Protein AF-A0A2V7YK01-F1 (afdb_monomer_lite)

Sequence (99 aa):
MTDPDEDDFLNRLHGVEHAEFVRPSDADPARAPEQCAECGSRDVRPIHKMRLYALFLALVFGVGLAVDQTLAAFLLALAGSIFFVIGPRWRCAACGRKW

pLDDT: mean 79.5, std 15.22, range [47.66, 96.81]

Secondary structure (DSSP, 8-state):
---HHHHHHHHHHTT-TT-----GGGSPP-PPPSS-TTT--S-EEE---HHHHHHHHHHHHHHHHHTT-HHHHHHHHHHHHHHHHHS--EEETTT--B-

Foldseek 3Di:
DDDPVVVVVVCVVVVNPPDDDCDPVNPDPDDDDCADPPPRDSQKDFDPCVVVLVVLLCVLCVVCVVVVNNVVSVVVNVVVVVVSVPFFGMARPPPGDTD

Radius of gyration: 21.93 Å; chains: 1; bounding box: 30×53×52 Å

Structure (mmCIF, N/CA/C/O backbone):
data_AF-A0A2V7YK01-F1
#
_entry.id   AF-A0A2V7YK01-F1
#
loop_
_atom_site.group_PDB
_atom_site.id
_atom_site.type_symbol
_atom_site.label_atom_id
_atom_site.label_alt_id
_atom_site.label_comp_id
_atom_site.label_asym_id
_atom_site.label_entity_id
_atom_site.label_seq_id
_atom_site.pdbx_PDB_ins_code
_atom_site.Cartn_x
_atom_site.Cartn_y
_atom_site.Cartn_z
_atom_site.occupancy
_atom_site.B_iso_or_equiv
_atom_site.auth_seq_id
_atom_site.auth_comp_id
_atom_site.auth_asym_id
_atom_site.auth_atom_id
_atom_site.pdbx_PDB_model_num
ATOM 1 N N . MET A 1 1 ? -11.050 39.288 -12.062 1.00 48.75 1 MET A N 1
ATOM 2 C CA . MET A 1 1 ? -11.440 39.555 -13.458 1.00 48.75 1 MET A CA 1
ATOM 3 C C . MET A 1 1 ? -10.137 39.677 -14.207 1.00 48.75 1 MET A C 1
ATOM 5 O O . MET A 1 1 ? -9.536 40.739 -14.168 1.00 48.75 1 MET A O 1
ATOM 9 N N . THR A 1 2 ? -9.629 38.543 -14.677 1.00 52.53 2 THR A N 1
ATOM 10 C CA . THR A 1 2 ? -8.396 38.473 -15.466 1.00 52.53 2 THR A CA 1
ATOM 11 C C . THR A 1 2 ? -8.721 38.946 -16.879 1.00 52.53 2 THR A C 1
ATOM 13 O O . THR A 1 2 ? -9.852 38.765 -17.337 1.00 52.53 2 THR A O 1
ATOM 16 N N . ASP A 1 3 ? -7.779 39.652 -17.487 1.00 49.53 3 ASP A N 1
ATOM 17 C CA . ASP A 1 3 ? -7.929 40.291 -18.788 1.00 49.53 3 ASP A CA 1
ATOM 18 C C . ASP A 1 3 ? -8.081 39.213 -19.884 1.00 49.53 3 ASP A C 1
ATOM 20 O O . ASP A 1 3 ? -7.254 38.299 -19.933 1.00 49.53 3 ASP A O 1
ATOM 24 N N . PRO A 1 4 ? -9.129 39.259 -20.730 1.00 59.28 4 PRO A N 1
ATOM 25 C CA . PRO A 1 4 ? -9.370 38.246 -21.760 1.00 59.28 4 PRO A CA 1
ATOM 26 C C . PRO A 1 4 ? -8.212 38.080 -22.758 1.00 59.28 4 PRO A C 1
ATOM 28 O O . PRO A 1 4 ? -8.104 37.016 -23.367 1.00 59.28 4 PRO A O 1
ATOM 31 N N . ASP A 1 5 ? -7.334 39.078 -22.903 1.00 59.75 5 ASP A N 1
ATOM 32 C CA . ASP A 1 5 ? -6.162 38.997 -23.785 1.00 59.75 5 ASP A CA 1
ATOM 33 C C . ASP A 1 5 ? -5.038 38.097 -23.227 1.00 59.75 5 ASP A C 1
ATOM 35 O O . ASP A 1 5 ? -4.259 37.518 -23.990 1.00 59.75 5 ASP A O 1
ATOM 39 N N . GLU A 1 6 ? -4.943 37.935 -21.903 1.00 61.03 6 GLU A N 1
ATOM 40 C CA . GLU A 1 6 ? -3.875 37.142 -21.274 1.00 61.03 6 GLU A CA 1
ATOM 41 C C . GLU A 1 6 ? -4.146 35.633 -21.405 1.00 61.03 6 GLU A C 1
ATOM 43 O O . GLU A 1 6 ? -3.247 34.848 -21.723 1.00 61.03 6 GLU A O 1
ATOM 48 N N . ASP A 1 7 ? -5.413 35.241 -21.253 1.00 58.53 7 ASP A N 1
ATOM 49 C CA . ASP A 1 7 ? -5.865 33.857 -21.413 1.00 58.53 7 ASP A CA 1
ATOM 50 C C . ASP A 1 7 ? -5.736 33.386 -22.876 1.00 58.53 7 ASP A C 1
ATOM 52 O O . ASP A 1 7 ? -5.349 32.242 -23.136 1.00 58.53 7 ASP A O 1
ATOM 56 N N . ASP A 1 8 ? -5.995 34.269 -23.847 1.00 64.44 8 ASP A N 1
ATOM 57 C CA . ASP A 1 8 ? -5.882 33.964 -25.281 1.00 64.44 8 ASP A CA 1
ATOM 58 C C . ASP A 1 8 ? -4.415 33.786 -25.716 1.00 64.44 8 ASP A C 1
ATOM 60 O O . ASP A 1 8 ? -4.065 32.844 -26.438 1.00 64.44 8 ASP A O 1
ATOM 64 N N . PHE A 1 9 ? -3.513 34.619 -25.185 1.00 66.50 9 PHE A N 1
ATOM 65 C CA . PHE A 1 9 ? -2.074 34.487 -25.416 1.00 66.50 9 PHE A CA 1
ATOM 66 C C . PHE A 1 9 ? -1.510 33.176 -24.845 1.00 66.50 9 PHE A C 1
ATOM 68 O O . PHE A 1 9 ? -0.739 32.485 -25.520 1.00 66.50 9 PHE A O 1
ATOM 75 N N . LEU A 1 10 ? -1.915 32.797 -23.629 1.00 65.69 10 LEU A N 1
ATOM 76 C CA . LEU A 1 10 ? -1.491 31.544 -22.996 1.00 65.69 10 LEU A CA 1
ATOM 77 C C . LEU A 1 10 ? -2.019 30.314 -23.749 1.00 65.69 10 LEU A C 1
ATOM 79 O O . LEU A 1 10 ? -1.265 29.364 -23.981 1.00 65.69 10 LEU A O 1
ATOM 83 N N . ASN A 1 11 ? -3.271 30.346 -24.210 1.00 62.03 11 ASN A N 1
ATOM 84 C CA . ASN A 1 11 ? -3.859 29.268 -25.011 1.00 62.03 11 ASN A CA 1
ATOM 85 C C . ASN A 1 11 ? -3.139 29.077 -26.353 1.00 62.03 11 ASN A C 1
ATOM 87 O O . ASN A 1 11 ? -2.917 27.939 -26.788 1.00 62.03 11 ASN A O 1
ATOM 91 N N . ARG A 1 12 ? -2.704 30.175 -26.980 1.00 66.75 12 ARG A N 1
ATOM 92 C CA . ARG A 1 12 ? -1.925 30.141 -28.221 1.00 66.75 12 ARG A CA 1
ATOM 93 C C . ARG A 1 12 ? -0.506 29.612 -28.005 1.00 66.75 12 ARG A C 1
ATOM 95 O O . ARG A 1 12 ? -0.027 28.813 -28.809 1.00 66.75 12 ARG A O 1
ATOM 102 N N . LEU A 1 13 ? 0.150 29.989 -26.905 1.00 68.81 13 LEU A N 1
ATOM 103 C CA . LEU A 1 13 ? 1.493 29.507 -26.556 1.00 68.81 13 LEU A CA 1
ATOM 104 C C . LEU A 1 13 ? 1.522 27.989 -26.293 1.00 68.81 13 LEU A C 1
ATOM 106 O O . LEU A 1 13 ? 2.511 27.324 -26.600 1.00 68.81 13 LEU A O 1
ATOM 110 N N . HIS A 1 14 ? 0.429 27.437 -25.760 1.00 64.50 14 HIS A N 1
ATOM 111 C CA . HIS A 1 14 ? 0.267 26.005 -25.501 1.00 64.50 14 HIS A CA 1
ATOM 112 C C . HIS A 1 14 ? -0.331 25.211 -26.683 1.00 64.50 14 HIS A C 1
ATOM 114 O O . HIS A 1 14 ? -0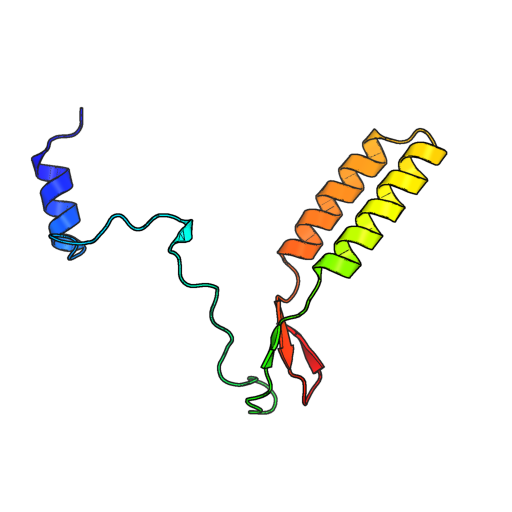.471 23.992 -26.577 1.00 64.50 14 HIS A O 1
ATOM 120 N N . GLY A 1 15 ? -0.642 25.859 -27.816 1.00 55.97 15 GLY A N 1
ATOM 121 C CA . GLY A 1 15 ? -1.142 25.198 -29.031 1.00 55.97 15 GLY A CA 1
ATOM 122 C C . GLY A 1 15 ? -2.568 24.648 -28.909 1.00 55.97 15 GLY A C 1
ATOM 123 O O . GLY A 1 15 ? -2.911 23.665 -29.564 1.00 55.97 15 GLY A O 1
ATOM 124 N N . VAL A 1 16 ? -3.393 25.259 -28.056 1.00 55.88 16 VAL A N 1
ATOM 125 C CA . VAL A 1 16 ? -4.701 24.739 -27.623 1.00 55.88 16 VAL A CA 1
ATOM 126 C C . VAL A 1 16 ? -5.861 25.487 -28.292 1.00 55.88 16 VAL A C 1
ATOM 128 O O . VAL A 1 16 ? -6.937 25.599 -27.720 1.00 55.88 16 VAL A O 1
ATOM 131 N N . GLU A 1 17 ? -5.686 26.010 -29.511 1.00 55.22 17 GLU A N 1
ATOM 132 C CA . GLU A 1 17 ? -6.742 26.798 -30.179 1.00 55.22 17 GLU A CA 1
ATOM 133 C C . GLU A 1 17 ? -8.008 25.958 -30.497 1.00 55.22 17 GLU A C 1
ATOM 135 O O . GLU A 1 17 ? -9.084 26.526 -30.677 1.00 55.22 17 GLU A O 1
ATOM 140 N N . HIS A 1 18 ? -7.929 24.613 -30.489 1.00 49.53 18 HIS A N 1
ATOM 141 C CA . HIS A 1 18 ? -9.054 23.697 -30.773 1.00 49.53 18 HIS A CA 1
ATOM 142 C C . HIS A 1 18 ? -9.149 22.445 -29.871 1.00 49.53 18 HIS A C 1
ATOM 144 O O . HIS A 1 18 ? -9.813 21.477 -30.249 1.00 49.53 18 HIS A O 1
ATOM 150 N N . ALA A 1 19 ? -8.496 22.397 -28.704 1.00 47.66 19 ALA A N 1
ATOM 151 C CA . ALA A 1 19 ? -8.519 21.169 -27.906 1.00 47.66 19 ALA A CA 1
ATOM 152 C C . ALA A 1 19 ? -9.826 21.024 -27.109 1.00 47.66 19 ALA A C 1
ATOM 154 O O . ALA A 1 19 ? -10.158 21.829 -26.240 1.00 47.66 19 ALA A O 1
ATOM 155 N N . GLU A 1 20 ? -10.543 19.950 -27.416 1.00 55.12 20 GLU A N 1
ATOM 156 C CA . GLU A 1 20 ? -11.532 19.293 -26.568 1.00 55.12 20 GLU A CA 1
ATOM 157 C C . GLU A 1 20 ? -11.087 19.336 -25.092 1.00 55.12 20 GLU A C 1
ATOM 159 O O . GLU A 1 20 ? -9.956 18.977 -24.773 1.00 55.12 20 GLU A O 1
ATOM 164 N N . PHE A 1 21 ? -11.948 19.845 -24.201 1.00 55.91 21 PHE A N 1
ATOM 165 C CA . PHE A 1 21 ? -11.664 19.999 -22.769 1.00 55.91 21 PHE A CA 1
ATOM 166 C C . PHE A 1 21 ? -11.066 18.710 -22.178 1.00 55.91 21 PHE A C 1
ATOM 168 O O . PHE A 1 21 ? -11.801 17.759 -21.921 1.00 55.91 21 PHE A O 1
ATOM 175 N N . VAL A 1 22 ? -9.756 18.702 -21.910 1.00 51.97 22 VAL A N 1
ATOM 176 C CA . VAL A 1 22 ? -9.072 17.581 -21.252 1.00 51.97 22 VAL A CA 1
ATOM 177 C C . VAL A 1 22 ? -9.440 17.599 -19.772 1.00 51.97 22 VAL A C 1
ATOM 179 O O . VAL A 1 22 ? -8.991 18.453 -19.003 1.00 51.97 22 VAL A O 1
ATOM 182 N N . ARG A 1 23 ? -10.286 16.665 -19.349 1.00 59.09 23 ARG A N 1
ATOM 183 C CA . ARG A 1 23 ? -10.606 16.449 -17.936 1.00 59.09 23 ARG A CA 1
ATOM 184 C C . ARG A 1 23 ? -9.461 15.671 -17.286 1.00 59.09 23 ARG A C 1
ATOM 186 O O . ARG A 1 23 ? -8.793 14.885 -17.950 1.00 59.09 23 ARG A O 1
ATOM 193 N N . PRO A 1 24 ? -9.273 15.764 -15.961 1.00 58.34 24 PRO A N 1
ATOM 194 C CA . PRO A 1 24 ? -8.333 14.895 -15.250 1.00 58.34 24 PRO A CA 1
ATOM 195 C C . PRO A 1 24 ? -8.589 13.387 -15.454 1.00 58.34 24 PRO A C 1
ATOM 197 O O . PRO A 1 24 ? -7.685 12.584 -15.245 1.00 58.34 24 PRO A O 1
ATOM 200 N N . SER A 1 25 ? -9.805 12.995 -15.866 1.00 59.41 25 SER A N 1
ATOM 201 C CA . SER A 1 25 ? -10.156 11.625 -16.272 1.00 59.41 25 SER A CA 1
ATOM 202 C C . SER A 1 25 ? -9.582 11.199 -17.623 1.00 59.41 25 SER A C 1
ATOM 204 O O . SER A 1 25 ? -9.515 10.003 -17.888 1.00 59.41 25 SER A O 1
ATOM 206 N N . ASP A 1 26 ? -9.190 12.163 -18.453 1.00 59.09 26 ASP A N 1
ATOM 207 C CA . ASP A 1 26 ? -8.706 11.969 -19.822 1.00 59.09 26 ASP A CA 1
ATOM 208 C C . ASP A 1 26 ? -7.170 11.918 -19.856 1.00 59.09 26 ASP A C 1
ATOM 210 O O . ASP A 1 26 ? -6.561 11.736 -20.909 1.00 59.09 26 ASP A O 1
ATOM 214 N N . ALA A 1 27 ? -6.530 12.054 -18.687 1.00 60.97 27 ALA A N 1
ATOM 215 C CA . ALA A 1 27 ? -5.124 11.747 -18.524 1.00 60.97 27 ALA A CA 1
ATOM 216 C C . ALA A 1 27 ? -4.904 10.269 -18.868 1.00 60.97 27 ALA A C 1
ATOM 218 O O . ALA A 1 27 ? -5.451 9.379 -18.208 1.00 60.97 27 ALA A O 1
ATOM 219 N N . ASP A 1 28 ? -4.089 10.028 -19.897 1.00 56.72 28 ASP A N 1
ATOM 220 C CA . ASP A 1 28 ? -3.694 8.688 -20.317 1.00 56.72 28 ASP A CA 1
ATOM 221 C C . ASP A 1 28 ? -3.274 7.869 -19.082 1.00 56.72 28 ASP A C 1
ATOM 223 O O . ASP A 1 28 ? -2.459 8.346 -18.275 1.00 56.72 28 ASP A O 1
ATOM 227 N N . PRO A 1 29 ? -3.809 6.647 -18.888 1.00 62.97 29 PRO A N 1
ATOM 228 C CA . PRO A 1 29 ? -3.412 5.819 -17.763 1.00 62.97 29 PRO A CA 1
ATOM 229 C C . PRO A 1 29 ? -1.892 5.667 -17.785 1.00 62.97 29 PRO A C 1
ATOM 231 O O . PRO A 1 29 ? -1.307 5.460 -18.849 1.00 62.97 29 PRO A O 1
ATOM 234 N N . ALA A 1 30 ? -1.257 5.785 -16.611 1.00 65.25 30 ALA A N 1
ATOM 235 C CA . ALA A 1 30 ? 0.197 5.712 -16.481 1.00 65.25 30 ALA A CA 1
ATOM 236 C C . ALA A 1 30 ? 0.734 4.534 -17.309 1.00 65.25 30 ALA A C 1
ATOM 238 O O . ALA A 1 30 ? 0.436 3.377 -17.000 1.00 65.25 30 ALA A O 1
ATOM 239 N N . ARG A 1 31 ? 1.459 4.831 -18.395 1.00 67.06 31 ARG A N 1
ATOM 240 C CA . ARG A 1 31 ? 1.881 3.805 -19.352 1.00 67.06 31 ARG A CA 1
ATOM 241 C C . ARG A 1 31 ? 2.879 2.870 -18.679 1.00 67.06 31 ARG A C 1
ATOM 243 O O . ARG A 1 31 ? 3.786 3.312 -17.971 1.00 67.06 31 ARG A O 1
ATOM 250 N N . ALA A 1 32 ? 2.694 1.570 -18.890 1.00 67.69 32 ALA A N 1
ATOM 251 C CA . ALA A 1 32 ? 3.681 0.585 -18.480 1.00 67.69 32 ALA A CA 1
ATOM 252 C C . ALA A 1 32 ? 4.998 0.876 -19.216 1.00 67.69 32 ALA A C 1
ATOM 254 O O . ALA A 1 32 ? 4.960 1.186 -20.409 1.00 67.69 32 ALA A O 1
ATOM 255 N N . PRO A 1 33 ? 6.159 0.760 -18.557 1.00 73.00 33 PRO A N 1
ATOM 256 C CA . PRO A 1 33 ? 7.414 0.771 -19.286 1.00 73.00 33 PRO A CA 1
ATOM 257 C C . PRO A 1 33 ? 7.449 -0.419 -20.240 1.00 73.00 33 PRO A C 1
ATOM 259 O O . PRO A 1 33 ? 7.068 -1.531 -19.873 1.00 73.00 33 PRO A O 1
ATOM 262 N N . GLU A 1 34 ? 7.922 -0.179 -21.459 1.00 79.69 34 GLU A N 1
ATOM 263 C CA . GLU A 1 34 ? 7.934 -1.190 -22.520 1.00 79.69 34 GLU A CA 1
ATOM 264 C C . GLU A 1 34 ? 8.833 -2.386 -22.185 1.00 79.69 34 GLU A C 1
ATOM 266 O O . GLU A 1 34 ? 8.621 -3.491 -22.684 1.00 79.69 34 GLU A O 1
ATOM 271 N N . GLN A 1 35 ? 9.861 -2.164 -21.362 1.00 82.81 35 GLN A N 1
ATOM 272 C CA . GLN A 1 35 ? 10.883 -3.149 -21.030 1.00 82.81 35 GLN A CA 1
ATOM 273 C C . GLN A 1 35 ? 11.322 -3.007 -19.575 1.00 82.81 35 GLN A C 1
ATOM 275 O O . GLN A 1 35 ? 11.396 -1.910 -19.017 1.00 82.81 35 GLN A O 1
ATOM 280 N N . CYS A 1 36 ? 11.651 -4.134 -18.952 1.00 84.44 36 CYS A N 1
ATOM 281 C CA . CYS A 1 36 ? 12.286 -4.137 -17.646 1.00 84.44 36 CYS A CA 1
ATOM 282 C C . CYS A 1 36 ? 13.740 -3.663 -17.770 1.00 84.44 36 CYS A C 1
ATOM 284 O O . CYS A 1 36 ? 14.535 -4.310 -18.448 1.00 84.44 36 CYS A O 1
ATOM 286 N N . ALA A 1 37 ? 14.105 -2.603 -17.043 1.00 81.75 37 ALA A N 1
ATOM 287 C CA . ALA A 1 37 ? 15.466 -2.057 -17.039 1.00 81.75 37 ALA A CA 1
ATOM 288 C C . ALA A 1 37 ? 16.549 -3.066 -16.603 1.00 81.75 37 ALA A C 1
ATOM 290 O O . ALA A 1 37 ? 17.706 -2.907 -16.966 1.00 81.75 37 ALA A O 1
ATOM 291 N N . GLU A 1 38 ? 16.180 -4.109 -15.852 1.00 84.25 38 GLU A N 1
ATOM 292 C CA . GLU A 1 3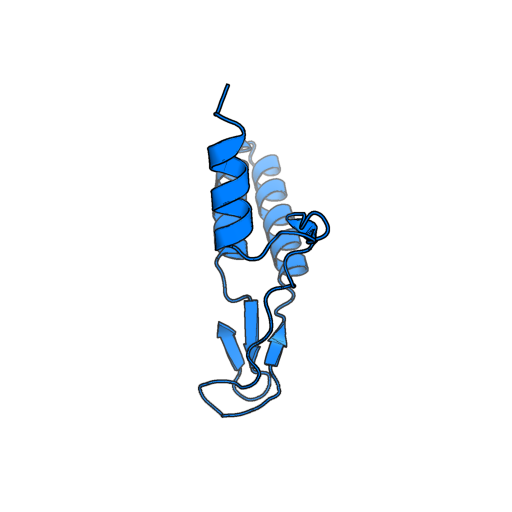8 ? 17.158 -5.057 -15.309 1.00 84.25 38 GLU A CA 1
ATOM 293 C C . GLU A 1 38 ? 17.454 -6.242 -16.228 1.00 84.25 38 GLU A C 1
ATOM 295 O O . GLU A 1 38 ? 18.575 -6.732 -16.279 1.00 84.25 38 GLU A O 1
ATOM 300 N N . CYS A 1 39 ? 16.432 -6.758 -16.911 1.00 84.88 39 CYS A N 1
ATOM 301 C CA . CYS A 1 39 ? 16.541 -8.008 -17.670 1.00 84.88 39 CYS A CA 1
ATOM 302 C C . CYS A 1 39 ? 16.168 -7.860 -19.147 1.00 84.88 39 CYS A C 1
ATOM 304 O O . CYS A 1 39 ? 16.188 -8.850 -19.872 1.00 84.88 39 CYS A O 1
ATOM 306 N N . GLY A 1 40 ? 15.764 -6.665 -19.590 1.00 83.69 40 GLY A N 1
ATOM 307 C CA . GLY A 1 40 ? 15.340 -6.396 -20.968 1.00 83.69 40 GLY A CA 1
ATOM 308 C C . GLY A 1 40 ? 14.033 -7.081 -21.389 1.00 83.69 40 GLY A C 1
ATOM 309 O O . GLY A 1 40 ? 13.578 -6.895 -22.513 1.00 83.69 40 GLY A O 1
ATOM 310 N N . SER A 1 41 ? 13.401 -7.868 -20.510 1.00 85.19 41 SER A N 1
ATOM 311 C CA . SER A 1 41 ? 12.140 -8.544 -20.822 1.00 85.19 41 SER A CA 1
ATOM 312 C C . SER A 1 41 ? 11.005 -7.537 -21.020 1.00 85.19 41 SER A C 1
ATOM 314 O O . SER A 1 41 ? 10.865 -6.581 -20.252 1.00 85.19 41 SER A O 1
ATOM 316 N N . ARG A 1 42 ? 10.164 -7.798 -22.026 1.00 83.31 42 ARG A N 1
ATOM 317 C CA . ARG A 1 42 ? 8.912 -7.072 -22.294 1.00 83.31 42 ARG A CA 1
ATOM 318 C C . ARG A 1 42 ? 7.738 -7.564 -21.439 1.00 83.31 42 ARG A C 1
ATOM 320 O O . ARG A 1 42 ? 6.659 -6.984 -21.494 1.00 83.31 42 ARG A O 1
ATOM 327 N N . ASP A 1 43 ? 7.932 -8.599 -20.617 1.00 84.06 43 ASP A N 1
ATOM 328 C CA . ASP A 1 43 ? 6.891 -9.153 -19.742 1.00 84.06 43 ASP A CA 1
ATOM 329 C C . ASP A 1 43 ? 6.713 -8.327 -18.457 1.00 84.06 43 ASP A C 1
ATOM 331 O O . ASP A 1 43 ? 6.955 -8.788 -17.332 1.00 84.06 43 ASP A O 1
ATOM 335 N N . VAL A 1 44 ? 6.267 -7.081 -18.617 1.00 82.69 44 VAL A N 1
ATOM 336 C CA . VAL A 1 44 ? 5.888 -6.188 -17.516 1.00 82.69 44 VAL A CA 1
ATOM 337 C C . VAL A 1 44 ? 4.394 -6.343 -17.237 1.00 82.69 44 VAL A C 1
ATOM 339 O O . VAL A 1 44 ? 3.562 -6.254 -18.136 1.00 82.69 44 VAL A O 1
ATOM 342 N N . ARG A 1 45 ? 4.030 -6.594 -15.974 1.00 85.50 45 ARG A N 1
ATOM 343 C CA . ARG A 1 45 ? 2.633 -6.765 -15.544 1.00 85.50 45 ARG A CA 1
ATOM 344 C C . ARG A 1 45 ? 2.269 -5.787 -14.425 1.00 85.50 45 ARG A C 1
ATOM 346 O O . ARG A 1 45 ? 3.111 -5.512 -13.565 1.00 85.50 45 ARG A O 1
ATOM 353 N N . PRO A 1 46 ? 1.016 -5.304 -14.374 1.00 81.44 46 PRO A N 1
ATOM 354 C CA . PRO A 1 46 ? 0.544 -4.496 -13.257 1.00 81.44 46 PRO A CA 1
ATOM 355 C C . PRO A 1 46 ? 0.462 -5.332 -11.972 1.00 81.44 46 PRO A C 1
ATOM 357 O O . PRO A 1 46 ? 0.139 -6.524 -11.990 1.00 81.44 46 PRO A O 1
ATOM 360 N N . ILE A 1 47 ? 0.739 -4.704 -10.829 1.00 85.00 47 ILE A N 1
ATOM 361 C CA . ILE A 1 47 ? 0.542 -5.319 -9.513 1.00 85.00 47 ILE A CA 1
ATOM 362 C C . ILE A 1 47 ? -0.879 -5.005 -9.036 1.00 85.00 47 ILE A C 1
ATOM 364 O O . ILE A 1 47 ? -1.192 -3.879 -8.652 1.00 85.00 47 ILE A O 1
ATOM 368 N N . HIS A 1 48 ? -1.745 -6.018 -8.987 1.00 83.50 48 HIS A N 1
ATOM 369 C CA . HIS A 1 48 ? -3.093 -5.879 -8.429 1.00 83.50 48 HIS A CA 1
ATOM 370 C C . HIS A 1 48 ? -3.064 -5.824 -6.895 1.00 83.50 48 HIS A C 1
ATOM 372 O O . HIS A 1 48 ? -3.251 -6.831 -6.212 1.00 83.50 48 HIS A O 1
ATOM 378 N N . LYS A 1 49 ? -2.839 -4.631 -6.339 1.00 85.00 49 LYS A N 1
ATOM 379 C CA . LYS A 1 49 ? -2.764 -4.419 -4.884 1.00 85.00 49 LYS A CA 1
ATOM 380 C C . LYS A 1 49 ? -4.117 -4.321 -4.185 1.00 85.00 49 LYS A 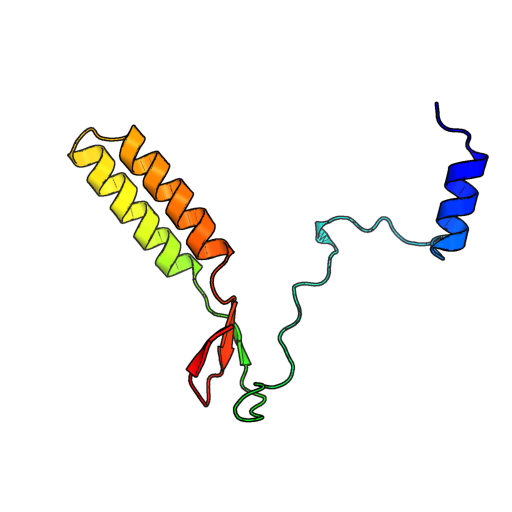C 1
ATOM 382 O O . LYS A 1 49 ? -4.161 -4.465 -2.970 1.00 85.00 49 LYS A O 1
ATOM 387 N N . MET A 1 50 ? -5.206 -4.097 -4.926 1.00 85.50 50 MET A N 1
ATOM 388 C CA . MET A 1 50 ? -6.523 -3.805 -4.340 1.00 85.50 50 MET A CA 1
ATOM 389 C C . MET A 1 50 ? -7.020 -4.904 -3.399 1.00 85.50 50 MET A C 1
ATOM 391 O O . MET A 1 50 ? -7.556 -4.600 -2.341 1.00 85.50 50 MET A O 1
ATOM 395 N N . ARG A 1 51 ? -6.774 -6.180 -3.725 1.00 89.44 51 ARG A N 1
ATOM 396 C CA . ARG A 1 51 ? -7.143 -7.305 -2.846 1.00 89.44 51 ARG A CA 1
ATOM 397 C C . ARG A 1 51 ? -6.374 -7.279 -1.525 1.00 89.44 51 ARG A C 1
ATOM 399 O O . ARG A 1 51 ? -6.959 -7.480 -0.469 1.00 89.44 51 ARG A O 1
ATOM 406 N N . LEU A 1 52 ? -5.070 -7.013 -1.594 1.00 90.75 52 LEU A N 1
ATOM 407 C CA . LEU A 1 52 ? -4.202 -6.955 -0.418 1.00 90.75 52 LEU A CA 1
ATOM 408 C C . LEU A 1 52 ? -4.546 -5.740 0.458 1.00 90.75 52 LEU A C 1
ATOM 410 O O . LEU A 1 52 ? -4.580 -5.850 1.677 1.00 90.75 52 LEU A O 1
ATOM 414 N N . TYR A 1 53 ? -4.849 -4.605 -0.173 1.00 92.19 53 TYR A N 1
ATOM 415 C CA . TYR A 1 53 ? -5.283 -3.389 0.506 1.00 92.19 53 TYR A CA 1
ATOM 416 C C . TYR A 1 53 ? -6.633 -3.570 1.209 1.00 92.19 53 TYR A C 1
ATOM 418 O O . TYR A 1 53 ? -6.765 -3.225 2.380 1.00 92.19 53 TYR A O 1
ATOM 426 N N . ALA A 1 54 ? -7.616 -4.177 0.537 1.00 93.94 54 ALA A N 1
ATOM 427 C CA . ALA A 1 54 ? -8.912 -4.476 1.142 1.00 93.94 54 ALA A CA 1
ATOM 428 C C . ALA A 1 54 ? -8.770 -5.398 2.363 1.00 93.94 54 ALA A C 1
ATOM 430 O O . ALA A 1 54 ? -9.379 -5.147 3.401 1.00 93.94 54 ALA A O 1
ATOM 431 N N . LEU A 1 55 ? -7.920 -6.426 2.264 1.00 95.69 55 LEU A N 1
ATOM 432 C CA . LEU A 1 55 ? -7.625 -7.322 3.381 1.00 95.69 55 LEU A CA 1
ATOM 433 C C . LEU A 1 55 ? -6.936 -6.587 4.539 1.00 95.69 55 LEU A C 1
ATOM 435 O O . LEU A 1 55 ? -7.303 -6.788 5.693 1.00 95.69 55 LEU A O 1
ATOM 439 N N . PHE A 1 56 ? -5.983 -5.701 4.241 1.00 95.50 56 PHE A N 1
ATOM 440 C CA . PHE A 1 56 ? -5.340 -4.854 5.244 1.00 95.50 56 PHE A CA 1
ATOM 441 C C . PHE A 1 56 ? -6.360 -3.978 5.986 1.00 95.50 56 PHE A C 1
ATOM 443 O O . PHE A 1 56 ? -6.385 -3.989 7.214 1.00 95.50 56 PHE A O 1
ATOM 450 N N . LEU A 1 57 ? -7.238 -3.278 5.262 1.00 96.12 57 LEU A N 1
ATOM 451 C CA . LEU A 1 57 ? -8.284 -2.455 5.874 1.00 96.12 57 LEU A CA 1
ATOM 452 C C . LEU A 1 57 ? -9.230 -3.282 6.745 1.00 96.12 57 LEU A C 1
ATOM 454 O O . LEU A 1 57 ? -9.527 -2.880 7.868 1.00 96.12 57 LEU A O 1
ATOM 458 N N . ALA A 1 58 ? -9.671 -4.441 6.252 1.00 96.62 58 ALA A N 1
ATOM 459 C CA . ALA A 1 58 ? -10.558 -5.326 6.998 1.00 96.62 58 ALA A CA 1
ATOM 460 C C . ALA A 1 58 ? -9.933 -5.768 8.330 1.00 96.62 58 ALA A C 1
ATOM 462 O O . ALA A 1 58 ? -10.613 -5.772 9.353 1.00 96.62 58 ALA A O 1
ATOM 463 N N . LEU A 1 59 ? -8.633 -6.080 8.340 1.00 96.81 59 LEU A N 1
ATOM 464 C CA . LEU A 1 59 ? -7.915 -6.442 9.562 1.00 96.81 59 LEU A CA 1
ATOM 465 C C . LEU A 1 59 ? -7.755 -5.253 10.510 1.00 96.81 59 LEU A C 1
ATOM 467 O O . LEU A 1 59 ? -8.051 -5.380 11.694 1.00 96.81 59 LEU A O 1
ATOM 471 N N . VAL A 1 60 ? -7.316 -4.101 10.003 1.00 96.31 60 VAL A N 1
ATOM 472 C CA . VAL A 1 60 ? -7.077 -2.908 10.829 1.00 96.31 60 VAL A CA 1
ATOM 473 C C . VAL A 1 60 ? -8.366 -2.440 11.497 1.00 96.31 60 VAL A C 1
ATOM 475 O O . VAL A 1 60 ? -8.383 -2.232 12.709 1.00 96.31 60 VAL A O 1
ATOM 478 N N . PHE A 1 61 ? -9.458 -2.328 10.741 1.00 95.62 61 PHE A N 1
ATOM 479 C CA . PHE A 1 61 ? -10.746 -1.936 11.309 1.00 95.62 61 PHE A CA 1
ATOM 480 C C . PHE A 1 61 ? -11.367 -3.042 12.161 1.00 95.62 61 PHE A C 1
ATOM 482 O O . PHE A 1 61 ? -11.904 -2.739 13.221 1.00 95.62 61 PHE A O 1
ATOM 489 N N . GLY A 1 62 ? -11.261 -4.310 11.755 1.00 95.75 62 GLY A N 1
ATOM 490 C CA . GLY A 1 62 ? -11.780 -5.435 12.535 1.00 95.75 62 GLY A CA 1
ATOM 491 C C . GLY A 1 62 ? -11.141 -5.524 13.921 1.00 95.75 62 GLY A C 1
ATOM 492 O O . GLY A 1 62 ? -11.848 -5.601 14.924 1.00 95.75 62 GLY A O 1
ATOM 493 N N . VAL A 1 63 ? -9.810 -5.435 13.993 1.00 95.50 63 VAL A N 1
ATOM 494 C CA . VAL A 1 63 ? -9.073 -5.414 15.266 1.00 95.50 63 VAL A CA 1
ATOM 495 C C . VAL A 1 63 ? -9.347 -4.120 16.030 1.00 95.50 63 VAL A C 1
ATOM 497 O O . VAL A 1 63 ? -9.599 -4.167 17.230 1.00 95.50 63 VAL A O 1
ATOM 500 N N . GLY A 1 64 ? -9.348 -2.975 15.344 1.00 94.62 64 GLY A N 1
ATOM 501 C CA . GLY A 1 64 ? -9.618 -1.669 15.943 1.00 94.62 64 GLY A CA 1
ATOM 502 C C . GLY A 1 64 ? -10.966 -1.581 16.649 1.00 94.62 64 GLY A C 1
ATOM 503 O O . GLY A 1 64 ? -11.046 -1.044 17.750 1.00 94.62 64 GLY A O 1
ATOM 504 N N . LEU A 1 65 ? -12.010 -2.139 16.033 1.00 94.38 65 LEU A N 1
ATOM 505 C CA . LEU A 1 65 ? -13.343 -2.232 16.626 1.00 94.38 65 LEU A CA 1
ATOM 506 C C . LEU A 1 65 ? -13.372 -3.213 17.802 1.00 94.38 65 LEU A C 1
ATOM 508 O O . LEU A 1 65 ? -13.996 -2.920 18.815 1.00 94.38 65 LEU A O 1
ATOM 512 N N . ALA A 1 66 ? -12.682 -4.352 17.699 1.00 96.12 66 ALA A N 1
ATOM 513 C CA . ALA A 1 66 ? -12.659 -5.360 18.760 1.00 96.12 66 ALA A CA 1
ATOM 514 C C . ALA A 1 66 ? -11.988 -4.867 20.055 1.00 96.12 66 ALA A C 1
ATOM 516 O O . ALA A 1 66 ? -12.356 -5.311 21.140 1.00 96.12 66 ALA A O 1
ATOM 517 N N . VAL A 1 67 ? -11.011 -3.964 19.947 1.00 96.31 67 VAL A N 1
ATOM 518 C CA . VAL A 1 67 ? -10.255 -3.415 21.089 1.00 96.31 67 VAL A CA 1
ATOM 519 C C . VAL A 1 67 ? -10.675 -1.992 21.479 1.00 96.31 67 VAL A C 1
ATOM 521 O O . VAL A 1 67 ? -10.007 -1.374 22.303 1.00 96.31 67 VAL A O 1
ATOM 524 N N . ASP A 1 68 ? -11.754 -1.474 20.883 1.00 93.19 68 ASP A N 1
ATOM 525 C CA . ASP A 1 68 ? -12.282 -0.113 21.084 1.00 93.19 68 ASP A CA 1
ATOM 526 C C . ASP A 1 68 ? -11.251 1.011 20.827 1.00 93.19 68 ASP A C 1
ATOM 528 O O . ASP A 1 68 ? -11.255 2.077 21.437 1.00 93.19 68 ASP A O 1
ATOM 532 N N . GLN A 1 69 ? -10.332 0.780 19.887 1.00 95.00 69 GLN A N 1
ATOM 533 C CA . GLN A 1 69 ? -9.277 1.723 19.489 1.00 95.00 69 GLN A CA 1
ATOM 534 C C . GLN A 1 69 ? -9.522 2.243 18.071 1.00 95.00 69 GLN A C 1
ATOM 536 O O . GLN A 1 69 ? -8.676 2.141 17.177 1.00 95.00 69 GLN A O 1
ATOM 541 N N . THR A 1 70 ? -10.706 2.808 17.845 1.00 92.56 70 THR A N 1
A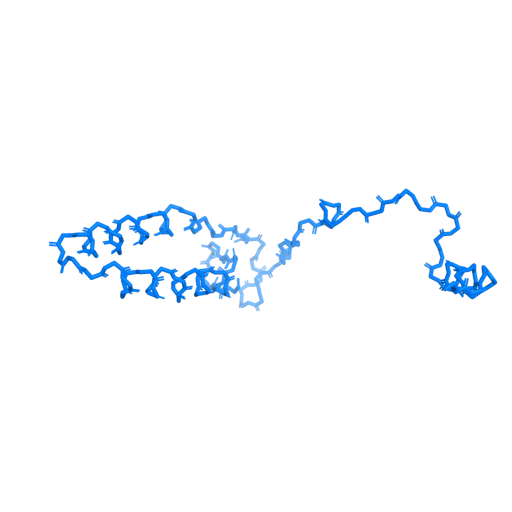TOM 542 C CA . THR A 1 70 ? -11.140 3.275 16.518 1.00 92.56 70 THR A CA 1
ATOM 543 C C . THR A 1 70 ? -10.253 4.389 15.957 1.00 92.56 70 THR A C 1
ATOM 545 O O . THR A 1 70 ? -9.930 4.370 14.769 1.00 92.56 70 THR A O 1
ATOM 548 N N . LEU A 1 71 ? -9.778 5.310 16.805 1.00 94.75 71 LEU A N 1
ATOM 549 C CA . LEU A 1 71 ? -8.852 6.374 16.401 1.00 94.75 71 LEU A CA 1
ATOM 550 C C . LEU A 1 71 ? -7.513 5.808 15.905 1.00 94.75 71 LEU A C 1
ATOM 552 O O . LEU A 1 71 ? -7.022 6.208 14.849 1.00 94.75 71 LEU A O 1
ATOM 556 N N . ALA A 1 72 ? -6.933 4.851 16.635 1.00 93.69 72 ALA A N 1
ATOM 557 C CA . ALA A 1 72 ? -5.675 4.218 16.243 1.00 93.69 72 ALA A CA 1
ATOM 558 C C . ALA A 1 72 ? -5.833 3.422 14.939 1.00 93.69 72 ALA A C 1
ATOM 560 O O . ALA A 1 72 ? -4.984 3.510 14.051 1.00 93.69 72 ALA A O 1
ATOM 561 N N . ALA A 1 73 ? -6.946 2.700 14.787 1.00 94.25 73 ALA A N 1
ATOM 562 C CA . ALA A 1 73 ? -7.261 1.979 13.560 1.00 94.25 73 ALA A CA 1
ATOM 563 C C . ALA A 1 73 ? -7.418 2.920 12.360 1.00 94.25 73 ALA A C 1
ATOM 565 O O . ALA A 1 73 ? -6.901 2.631 11.282 1.00 94.25 73 ALA A O 1
ATOM 566 N N . PHE A 1 74 ? -8.054 4.077 12.549 1.00 95.06 74 PHE A N 1
ATOM 567 C CA . PHE A 1 74 ? -8.170 5.089 11.504 1.00 95.06 74 PHE A CA 1
ATOM 568 C C . PHE A 1 74 ? -6.801 5.633 11.070 1.00 95.06 74 PHE A C 1
ATOM 570 O O . PHE A 1 74 ? -6.512 5.693 9.873 1.00 95.06 74 PHE A O 1
ATOM 577 N N . LEU A 1 75 ? -5.923 5.966 12.022 1.00 96.12 75 LEU A N 1
ATOM 578 C CA . LEU A 1 75 ? -4.568 6.437 11.713 1.00 96.12 75 LEU A CA 1
ATOM 579 C C . LEU A 1 75 ? -3.741 5.363 10.988 1.00 96.12 75 LEU A C 1
ATOM 581 O O . LEU A 1 75 ? -3.052 5.671 10.014 1.00 96.12 75 LEU A O 1
ATOM 585 N N . LEU A 1 76 ? -3.852 4.098 11.405 1.00 95.38 76 LEU A N 1
ATOM 586 C CA . LEU A 1 76 ? -3.206 2.969 10.728 1.00 95.38 76 LEU A CA 1
ATOM 587 C C . LEU A 1 76 ? -3.748 2.754 9.312 1.00 95.38 76 LEU A C 1
ATOM 589 O O . LEU A 1 76 ? -2.970 2.510 8.388 1.00 95.38 76 LEU A O 1
ATOM 593 N N . ALA A 1 77 ? -5.061 2.877 9.116 1.00 95.50 77 ALA A N 1
ATOM 594 C CA . ALA A 1 77 ? -5.679 2.783 7.800 1.00 95.50 77 ALA A CA 1
ATOM 595 C C . ALA A 1 77 ? -5.177 3.896 6.869 1.00 95.50 77 ALA A C 1
ATOM 597 O O . ALA A 1 77 ? -4.838 3.626 5.715 1.00 95.50 77 ALA A O 1
ATOM 598 N N . LEU A 1 78 ? -5.057 5.129 7.370 1.00 95.75 78 LEU A N 1
ATOM 599 C CA . LEU A 1 78 ? -4.554 6.268 6.603 1.00 95.75 78 LEU A CA 1
ATOM 600 C C . LEU A 1 78 ? -3.074 6.093 6.231 1.00 95.75 78 LEU A C 1
ATOM 602 O O . LEU A 1 78 ? -2.712 6.228 5.061 1.00 95.75 78 LEU A O 1
ATOM 606 N N . ALA A 1 79 ? -2.231 5.704 7.189 1.00 94.94 79 ALA A N 1
ATOM 607 C CA . ALA A 1 79 ? -0.820 5.406 6.937 1.00 94.94 79 ALA A CA 1
ATOM 608 C C . ALA A 1 79 ? -0.646 4.265 5.917 1.00 94.94 79 ALA A C 1
ATOM 610 O O . ALA A 1 79 ? 0.148 4.371 4.978 1.00 94.94 79 ALA A O 1
ATOM 611 N N . GLY A 1 80 ? -1.437 3.197 6.048 1.00 93.56 80 GLY A N 1
ATOM 612 C CA . GLY A 1 80 ? -1.452 2.098 5.088 1.00 93.56 80 GLY A CA 1
ATOM 613 C C . GLY A 1 80 ? -1.904 2.546 3.699 1.00 93.56 80 GLY A C 1
ATOM 614 O O . GLY A 1 80 ? -1.279 2.180 2.708 1.00 93.56 80 GLY A O 1
ATOM 615 N N . SER A 1 81 ? -2.925 3.397 3.605 1.00 93.00 81 SER A N 1
ATOM 616 C CA . SER A 1 81 ? -3.401 3.947 2.327 1.00 93.00 81 SER A CA 1
ATOM 617 C C . SER A 1 81 ? -2.273 4.637 1.562 1.00 93.00 81 SER A C 1
ATOM 619 O O . SER A 1 81 ? -2.039 4.334 0.391 1.00 93.00 81 SER A O 1
ATOM 621 N N . ILE A 1 82 ? -1.513 5.497 2.245 1.00 92.88 82 ILE A N 1
ATOM 622 C CA . ILE A 1 82 ? -0.351 6.187 1.670 1.00 92.88 82 ILE A CA 1
ATOM 623 C C . ILE A 1 82 ? 0.689 5.169 1.183 1.00 92.88 82 ILE A C 1
ATOM 625 O O . ILE A 1 82 ? 1.145 5.246 0.042 1.00 92.88 82 ILE A O 1
ATOM 629 N N . PHE A 1 83 ? 1.019 4.170 2.003 1.00 90.69 83 PHE A N 1
ATOM 630 C CA . PHE A 1 83 ? 1.971 3.118 1.638 1.00 90.69 83 PHE A CA 1
ATOM 631 C C . PHE A 1 83 ? 1.548 2.346 0.376 1.00 90.69 83 PHE A C 1
ATOM 633 O O . PHE A 1 83 ? 2.355 2.112 -0.529 1.00 90.69 83 PHE A O 1
ATOM 640 N N . PHE A 1 84 ? 0.271 1.977 0.271 1.00 89.44 84 PHE A N 1
ATOM 641 C CA . PHE A 1 84 ? -0.257 1.255 -0.888 1.00 89.44 84 PHE A CA 1
ATOM 642 C C . PHE A 1 84 ? -0.261 2.103 -2.168 1.00 89.44 84 PHE A C 1
ATOM 644 O O . PHE A 1 84 ? -0.001 1.558 -3.252 1.00 89.44 84 PHE A O 1
ATOM 651 N N . VAL A 1 85 ? -0.505 3.413 -2.038 1.00 87.50 85 VAL A N 1
ATOM 652 C CA . VAL A 1 85 ? -0.466 4.389 -3.138 1.00 87.50 85 VAL A CA 1
ATOM 653 C C . VAL A 1 85 ? 0.960 4.610 -3.645 1.00 87.50 85 VAL A C 1
ATOM 655 O O . VAL A 1 85 ? 1.164 4.577 -4.859 1.00 87.50 85 VAL A O 1
ATOM 658 N N . ILE A 1 86 ? 1.928 4.788 -2.739 1.00 88.75 86 ILE A N 1
ATOM 659 C CA . ILE A 1 86 ? 3.339 5.053 -3.075 1.00 88.75 86 ILE A CA 1
ATOM 660 C C . ILE A 1 86 ? 4.054 3.799 -3.586 1.00 88.75 86 ILE A C 1
ATOM 662 O O . ILE A 1 86 ? 4.967 3.900 -4.399 1.00 88.75 86 ILE A O 1
ATOM 666 N N . GLY A 1 87 ? 3.662 2.609 -3.121 1.00 84.00 87 GLY A N 1
ATOM 667 C CA . GLY A 1 87 ? 4.369 1.380 -3.469 1.00 84.00 87 GLY A CA 1
ATOM 668 C C . GLY A 1 87 ? 4.446 1.109 -4.984 1.00 84.00 87 GLY A C 1
ATOM 669 O O . GLY A 1 87 ? 3.650 1.635 -5.767 1.00 84.00 87 GLY A O 1
ATOM 670 N N . PRO A 1 88 ? 5.286 0.152 -5.404 1.00 82.62 88 PRO A N 1
ATOM 671 C CA . PRO A 1 88 ? 5.555 -0.119 -6.816 1.00 82.62 88 PRO A CA 1
ATOM 672 C C . PRO A 1 88 ? 4.297 -0.546 -7.571 1.00 82.62 88 PRO A C 1
ATOM 674 O O . PRO A 1 88 ? 3.523 -1.360 -7.062 1.00 82.62 88 PRO A O 1
ATOM 677 N N . ARG A 1 89 ? 4.048 0.005 -8.756 1.00 83.25 89 ARG A N 1
ATOM 678 C CA . ARG A 1 89 ? 2.826 -0.263 -9.544 1.00 83.25 89 ARG A CA 1
ATOM 679 C C . ARG A 1 89 ? 3.006 -1.419 -10.521 1.00 83.25 89 ARG A C 1
ATOM 681 O O . ARG A 1 89 ? 2.029 -2.093 -10.859 1.00 83.25 89 ARG A O 1
ATOM 688 N N . TRP A 1 90 ? 4.243 -1.692 -10.906 1.00 84.00 90 TRP A N 1
ATOM 689 C CA . TRP A 1 90 ? 4.609 -2.649 -11.935 1.00 84.00 90 TRP A CA 1
ATOM 690 C C . TRP A 1 90 ? 5.521 -3.728 -11.372 1.00 84.00 90 TRP A C 1
ATOM 692 O O . TRP A 1 90 ? 6.273 -3.519 -10.418 1.00 84.00 90 TRP A O 1
ATOM 702 N N . ARG A 1 91 ? 5.447 -4.917 -11.968 1.00 87.38 91 ARG A N 1
ATOM 703 C CA . ARG A 1 91 ? 6.406 -5.995 -11.735 1.00 87.38 91 ARG A CA 1
ATOM 704 C C . ARG A 1 91 ? 6.849 -6.607 -13.053 1.00 87.38 91 ARG A C 1
ATOM 706 O O . ARG A 1 91 ? 6.026 -6.838 -13.937 1.00 87.38 91 ARG A O 1
ATOM 713 N N . CYS A 1 92 ? 8.122 -6.958 -13.147 1.00 88.19 92 CYS A N 1
ATOM 714 C CA . CYS A 1 92 ? 8.605 -7.849 -14.191 1.00 88.19 92 CYS A CA 1
ATOM 715 C C . CYS A 1 92 ? 8.196 -9.292 -13.865 1.00 88.19 92 CYS A C 1
ATOM 717 O O . CYS A 1 92 ? 8.456 -9.766 -12.757 1.00 88.19 92 CYS A O 1
ATOM 719 N N . ALA A 1 93 ? 7.573 -10.005 -14.805 1.00 86.44 93 ALA A N 1
ATOM 720 C CA . ALA A 1 93 ? 7.236 -11.417 -14.620 1.00 86.44 93 ALA A CA 1
ATOM 721 C C . ALA A 1 93 ? 8.462 -12.338 -14.752 1.00 86.44 93 ALA A C 1
ATOM 723 O O . ALA A 1 93 ? 8.478 -13.393 -14.126 1.00 86.44 93 ALA A O 1
ATOM 724 N N . ALA A 1 94 ? 9.482 -11.927 -15.515 1.00 86.0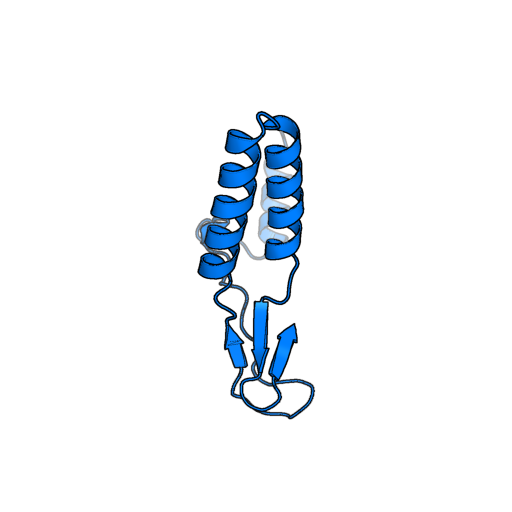6 94 ALA A N 1
ATOM 725 C CA . ALA A 1 94 ? 10.691 -12.718 -15.737 1.00 86.06 94 ALA A CA 1
ATOM 726 C C . ALA A 1 94 ? 11.652 -12.682 -14.535 1.00 86.06 94 ALA A C 1
ATOM 728 O O . ALA A 1 94 ? 12.076 -13.726 -14.056 1.00 86.06 94 ALA A O 1
ATOM 729 N N . CYS A 1 95 ? 11.977 -11.489 -14.018 1.00 85.69 95 CYS A N 1
ATOM 730 C CA . CYS A 1 95 ? 12.953 -11.328 -12.928 1.00 85.69 95 CYS A CA 1
ATOM 731 C C . CYS A 1 95 ? 12.340 -10.933 -11.572 1.00 85.69 95 CYS A C 1
ATOM 733 O O . CYS A 1 95 ? 13.053 -10.835 -10.578 1.00 85.69 95 CYS A O 1
ATOM 735 N N . GLY A 1 96 ? 11.033 -10.656 -11.506 1.00 82.75 96 GLY A N 1
ATOM 736 C CA . GLY A 1 96 ? 10.331 -10.333 -10.257 1.00 82.75 96 GLY A CA 1
ATOM 737 C C . GLY A 1 96 ? 10.569 -8.924 -9.700 1.00 82.75 96 GLY A C 1
ATOM 738 O O . GLY A 1 96 ? 9.964 -8.570 -8.683 1.00 82.75 96 GLY A O 1
ATOM 739 N N . ARG A 1 97 ? 11.409 -8.102 -10.346 1.00 86.25 97 ARG A N 1
ATOM 740 C CA . ARG A 1 97 ? 11.673 -6.722 -9.914 1.00 86.25 97 ARG A CA 1
ATOM 741 C C . ARG A 1 97 ? 10.395 -5.882 -9.960 1.00 86.25 97 ARG A C 1
ATOM 743 O O . ARG A 1 97 ? 9.595 -6.032 -10.881 1.00 86.25 97 ARG A O 1
ATOM 750 N N . LYS A 1 98 ? 10.210 -5.019 -8.957 1.00 84.06 98 LYS A N 1
ATOM 751 C CA . LYS A 1 98 ? 9.030 -4.162 -8.786 1.00 84.06 98 LYS A CA 1
ATOM 752 C C . LYS A 1 98 ? 9.451 -2.698 -8.783 1.00 84.06 98 LYS A C 1
ATOM 754 O O . LYS A 1 98 ? 10.478 -2.388 -8.181 1.00 84.06 98 LYS A O 1
ATOM 759 N N . TRP A 1 99 ? 8.665 -1.841 -9.421 1.00 78.38 99 TRP A N 1
ATOM 760 C CA . TRP A 1 99 ? 8.859 -0.390 -9.450 1.00 78.38 99 TRP A CA 1
ATOM 761 C C . TRP A 1 99 ? 7.523 0.335 -9.628 1.00 78.38 99 TRP A C 1
ATOM 763 O O . TRP A 1 99 ? 6.550 -0.279 -10.130 1.00 78.38 99 TRP A O 1
#

=== Feature glossary ===
Feature key, reading from the visual/contextual features back to the raw sequence:

Rendered structure images. Structure images are PyMOL renders from six orthogonal camera directions. Cartoon representation draws helices as coils and strands as arrows; sticks shows the backbone as bonds; surface shows the solvent-excluded envelope. Rainbow coloring maps sequence position to hue (blue→red, N→C); chain coloring assigns a distinct color per polypeptide.

Contact-map, Ramachandran, and PAE plots. Three diagnostic plots accompany the record. The Cα contact map visualizes the tertiary structure as a 2D adjacency matrix (8 Å cutoff, sequence-local contacts suppressed). The Ramachandran plot shows the distribution of backbone (φ, ψ) torsions, with points in the α and β basins reflecting secondary structure content. The PAE plot shows AlphaFold's inter-residue confidence as a color matrix.

InterPro / GO / CATH / organism. The annotation block draws on four external resources. InterPro: which protein families and domains the sequence belongs to. GO: standardized terms for what the protein does, what process it participates in, and where in the cell it acts. CATH: which structural fold it has in the CATH hierarchy. Organism: the species of origin.

Nearest PDB structures. Structural nearest neighbors (via Foldseek easy-search vs the PDB). Reported per hit: target PDB id, E-value, and alignment TM-score. A TM-score above ~0.5 is the conventional threshold for 'same fold'.

Predicted aligned error. Predicted aligned error is AlphaFold's pairwise confidence. Unlike pLDDT (per-residue), PAE is per-residue-pair and captures whether two parts of the structure are correctly placed relative to each other. Units are ångströms of expected positional error.

Solvent-accessible surface area. SASA measures how much of the protein is reachable by solvent. It is computed by rolling a water-sized probe over the atomic surface and summing the exposed area (Å²). Per-residue SASA distinguishes core (buried, low SASA) from surface (exposed, high SASA) residues; total SASA is a whole-molecule size measure.

B-factor. Crystallographic B-factors measure how much each atom's electron density is smeared out, in Å². They rise in mobile loops and surface residues and fall in the buried interior. In AlphaFold models this column is repurposed to hold pLDDT instead.

pLDDT. For AlphaFold models, the B-factor field carries pLDDT — the model's own estimate of local accuracy o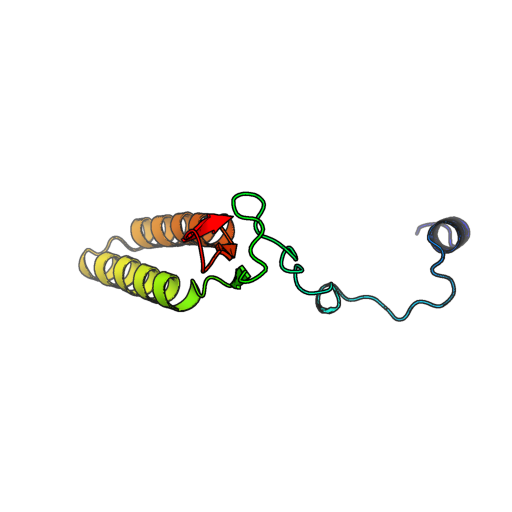n a 0–100 scale. Regions with pLDDT<50 should be treated as essentially unmodeled; they often correspond to intrinsically disordered segments.

Backbone torsions (φ/ψ). φ (phi) and ψ (psi) are the two rotatable backbone dihedrals per residue: φ is the C(i-1)–N–Cα–C torsion, ψ is the N–Cα–C–N(i+1) torsion, both in degrees on (−180°, 180°]. α-helical residues cluster near (−60°, −45°); β-strand residues near (−120°, +130°). A Ramachandran plot is simply a scatter of (φ, ψ) for every residue.

Radius of gyration, Cα contacts, bounding box. Radius of gyration (Rg) is the root-mean-square distance of Cα atoms from their centroid — a single number for overall size and compactness. A globular domain of N residues has Rg ≈ 2.2·N^0.38 Å; an extended or disordered chain has a much larger Rg. The Cα contact count is the number of residue pairs whose Cα atoms are within 8 Å and are more than four positions apart in sequence — a standard proxy for tertiary packing density. The bounding box is the smallest axis-aligned box enclosing all Cα atoms.

Secondary structure (3-state, P-SEA). Three-state secondary structure (P-SEA) collapses the eight DSSP classes into helix (a), strand (b), and coil (c). P-SEA assigns these from Cα geometry alone — distances and angles — without requiring backbone oxygens, so it works on any Cα trace.

Secondary structure (8-state, DSSP). Secondary structure is the local, repeating backbone conformation. DSSP classifies it into eight states by reading the hydrogen-bond network: three helix types (H, G, I), two β types (E, B), two non-regular types (T, S), and unstructured coil (-).

Foldseek 3Di. The Foldseek 3Di string encodes local tertiary geometry as a 20-letter alphabet — one character per residue — derived from the relative positions of nearby Cα atoms. Unlike the amino-acid sequence, 3Di is a direct function of the 3D structure, so two proteins with the same fold have similar 3Di strings even at low sequence identity.

mmCIF coordinates. Structure coordinates are given as an mmCIF _atom_site loop: one row per atom with element, residue name, chain id, sequence number, and x/y/z position in Å. Only the four main-chain atoms per residue are included here; side chains are omitted to keep the record compact.

Sequence. This is the polypeptide sequence — one letter per residue, N-terminus first. Length ranges from a few dozen residues for small domains to over a thousand for large multi-domain proteins.